Protein AF-A0A973AG32-F1 (afdb_monomer)

Structure (mmCIF, N/CA/C/O backbone):
data_AF-A0A973AG32-F1
#
_entry.id   AF-A0A973AG32-F1
#
loop_
_atom_site.group_PDB
_atom_site.id
_atom_site.type_symbol
_atom_site.label_atom_id
_atom_site.label_alt_id
_atom_site.label_comp_id
_atom_site.label_asym_id
_atom_site.label_entity_id
_atom_site.label_seq_id
_atom_site.pdbx_PDB_ins_code
_atom_site.Cartn_x
_atom_site.Cartn_y
_atom_site.Cartn_z
_atom_site.occupancy
_atom_site.B_iso_or_equiv
_atom_site.auth_seq_id
_atom_site.aut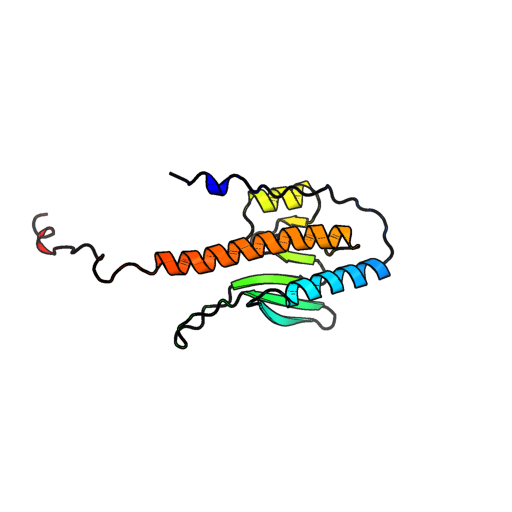h_comp_id
_atom_site.auth_asym_id
_atom_site.auth_atom_id
_atom_site.pdbx_PDB_model_num
ATOM 1 N N . MET A 1 1 ? 7.357 10.921 28.433 1.00 34.78 1 MET A N 1
ATOM 2 C CA . MET A 1 1 ? 8.286 9.787 28.242 1.00 34.78 1 MET A CA 1
ATOM 3 C C . MET A 1 1 ? 7.744 8.940 27.102 1.00 34.78 1 MET A C 1
ATOM 5 O O . MET A 1 1 ? 6.807 8.185 27.317 1.00 34.78 1 MET A O 1
ATOM 9 N N . ALA A 1 2 ? 8.233 9.165 25.881 1.00 35.12 2 ALA A N 1
ATOM 10 C CA . ALA A 1 2 ? 7.871 8.366 24.712 1.00 35.12 2 ALA A CA 1
ATOM 11 C C . ALA A 1 2 ? 8.644 7.041 24.780 1.00 35.12 2 ALA A C 1
ATOM 13 O O . ALA A 1 2 ? 9.860 7.045 24.961 1.00 35.12 2 ALA A O 1
ATOM 14 N N . THR A 1 3 ? 7.942 5.915 24.735 1.00 40.34 3 THR A N 1
ATOM 15 C CA . THR A 1 3 ? 8.535 4.578 24.836 1.00 40.34 3 THR A CA 1
ATOM 16 C C . THR A 1 3 ? 9.432 4.290 23.631 1.00 40.34 3 THR A C 1
ATOM 18 O O . THR A 1 3 ? 8.999 4.414 22.490 1.00 40.34 3 THR A O 1
ATOM 21 N N . ALA A 1 4 ? 10.663 3.843 23.897 1.00 37.91 4 ALA A N 1
ATOM 22 C CA . ALA A 1 4 ? 11.717 3.502 22.933 1.00 37.91 4 ALA A CA 1
ATOM 23 C C . ALA A 1 4 ? 11.345 2.433 21.874 1.00 37.91 4 ALA A C 1
ATOM 25 O O . ALA A 1 4 ? 12.138 2.153 20.981 1.00 37.91 4 ALA A O 1
ATOM 26 N N . ALA A 1 5 ? 10.142 1.856 21.940 1.00 39.19 5 ALA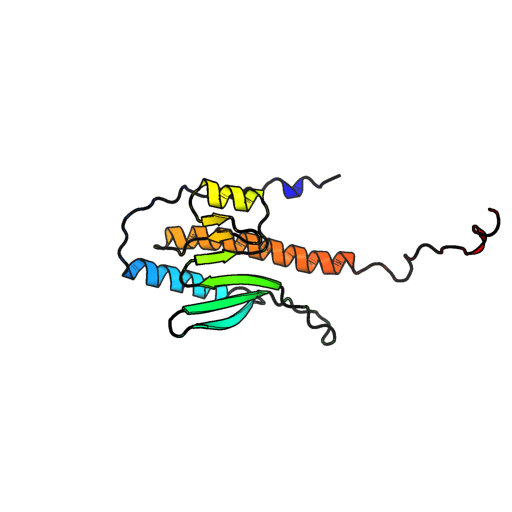 A N 1
ATOM 27 C CA . ALA A 1 5 ? 9.625 0.925 20.940 1.00 39.19 5 ALA A CA 1
ATOM 28 C C . ALA A 1 5 ? 9.197 1.609 19.623 1.00 39.19 5 ALA A C 1
ATOM 30 O O . ALA A 1 5 ? 9.214 0.964 18.581 1.00 39.19 5 ALA A O 1
ATOM 31 N N . ASP A 1 6 ? 8.882 2.911 19.638 1.00 42.41 6 ASP A N 1
ATOM 32 C CA . ASP A 1 6 ? 8.423 3.655 18.445 1.00 42.41 6 ASP A CA 1
ATOM 33 C C . ASP A 1 6 ? 9.575 4.012 17.470 1.00 42.41 6 ASP A C 1
ATOM 35 O O . ASP A 1 6 ? 9.349 4.589 16.411 1.00 42.41 6 ASP A O 1
ATOM 39 N N . GLN A 1 7 ? 10.835 3.697 17.815 1.00 41.88 7 GLN A N 1
ATOM 40 C CA . GLN A 1 7 ? 12.022 4.140 17.063 1.00 41.88 7 GLN A CA 1
ATOM 41 C C . GLN A 1 7 ? 12.662 3.112 16.106 1.00 41.88 7 GLN A C 1
ATOM 43 O O . GLN A 1 7 ? 13.576 3.497 15.377 1.00 41.88 7 GLN A O 1
ATOM 48 N N . VAL A 1 8 ? 12.239 1.839 16.043 1.00 45.97 8 VAL A N 1
ATOM 49 C CA . VAL A 1 8 ? 13.105 0.778 15.449 1.00 45.97 8 VAL A CA 1
ATOM 50 C C . VAL A 1 8 ? 12.532 0.041 14.226 1.00 45.97 8 VAL A C 1
ATOM 52 O O . VAL A 1 8 ? 13.110 -0.936 13.761 1.00 45.97 8 VAL A O 1
ATOM 55 N N . ARG A 1 9 ? 11.462 0.524 13.592 1.00 55.56 9 ARG A N 1
ATOM 56 C CA . ARG A 1 9 ? 11.076 0.030 12.253 1.00 55.56 9 ARG A CA 1
ATOM 57 C C . ARG A 1 9 ? 11.008 1.169 11.251 1.00 55.56 9 ARG A C 1
ATOM 59 O O . ARG A 1 9 ? 9.947 1.488 10.740 1.00 55.56 9 ARG A O 1
ATOM 66 N N . ARG A 1 10 ? 12.154 1.795 10.961 1.00 63.19 10 ARG A N 1
ATOM 67 C CA . ARG A 1 10 ? 12.233 2.674 9.787 1.00 63.19 10 ARG A CA 1
ATOM 68 C C . ARG A 1 10 ? 12.014 1.828 8.542 1.00 63.19 10 ARG A C 1
ATOM 70 O O . ARG A 1 10 ? 12.746 0.863 8.314 1.00 63.19 10 ARG A O 1
ATOM 77 N N . LEU A 1 11 ? 11.029 2.208 7.743 1.00 76.50 11 LEU A N 1
ATOM 78 C CA . LEU A 1 11 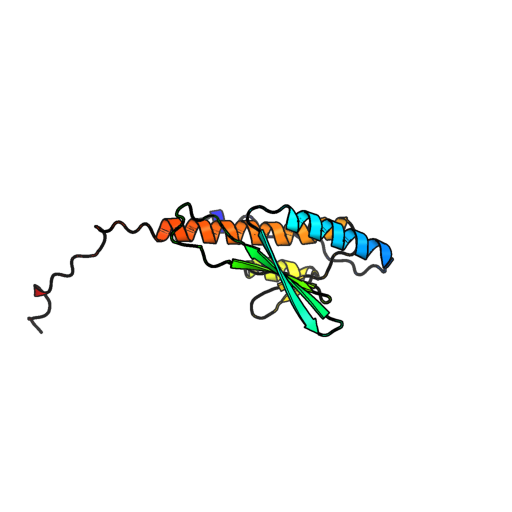? 10.796 1.614 6.441 1.00 76.50 11 LEU A CA 1
ATOM 79 C C . LEU A 1 11 ? 12.017 1.860 5.535 1.00 76.50 11 LEU A C 1
ATOM 81 O O . LEU A 1 11 ? 12.252 2.969 5.062 1.00 76.50 11 LEU A O 1
ATOM 85 N N . MET A 1 12 ? 12.821 0.819 5.325 1.00 82.44 12 MET A N 1
ATOM 86 C CA . MET A 1 12 ? 13.940 0.826 4.382 1.00 82.44 12 MET A CA 1
ATOM 87 C C . MET A 1 12 ? 13.448 0.269 3.049 1.00 82.44 12 MET A C 1
ATOM 89 O O . MET A 1 12 ? 13.139 -0.922 2.952 1.00 82.44 12 MET A O 1
ATOM 93 N N . LEU A 1 13 ? 13.360 1.139 2.045 1.00 86.88 13 LEU A N 1
ATOM 94 C CA . LEU A 1 13 ? 12.958 0.784 0.688 1.00 86.88 13 LEU A CA 1
ATOM 95 C C . LEU A 1 13 ? 14.162 0.861 -0.252 1.00 86.88 13 LEU A C 1
ATOM 97 O O . LEU A 1 13 ? 14.991 1.757 -0.085 1.00 86.88 13 LEU A O 1
ATOM 101 N N . PRO A 1 14 ? 14.261 -0.033 -1.248 1.00 87.81 14 PRO A N 1
ATOM 102 C CA . PRO A 1 14 ? 15.192 0.173 -2.350 1.00 87.81 14 PRO A CA 1
ATOM 103 C C . PRO A 1 14 ? 14.780 1.420 -3.151 1.00 87.81 14 PRO A C 1
ATOM 105 O O . PRO A 1 14 ? 13.602 1.770 -3.144 1.00 87.81 14 PRO A O 1
ATOM 108 N N . PRO A 1 15 ? 15.685 2.096 -3.871 1.00 87.88 15 PRO A N 1
ATOM 109 C CA . PRO A 1 15 ? 15.287 3.153 -4.794 1.00 87.88 15 PRO A CA 1
ATOM 110 C C . PRO A 1 15 ? 14.458 2.563 -5.940 1.00 87.88 15 PRO A C 1
ATOM 112 O O . PRO A 1 15 ? 14.797 1.511 -6.489 1.00 87.88 15 PRO A O 1
ATOM 115 N N . ARG A 1 16 ? 13.379 3.241 -6.335 1.00 86.06 16 ARG A N 1
ATOM 116 C CA . ARG A 1 16 ? 12.557 2.785 -7.456 1.00 86.06 16 ARG A CA 1
ATOM 117 C C . ARG A 1 16 ? 13.202 3.144 -8.795 1.00 86.06 16 ARG A C 1
ATOM 119 O O . ARG A 1 16 ? 13.257 4.311 -9.179 1.00 86.06 16 ARG A O 1
ATOM 126 N N . ILE A 1 17 ? 13.658 2.139 -9.541 1.00 82.50 17 ILE A N 1
ATOM 127 C CA . ILE A 1 17 ? 14.279 2.335 -10.859 1.00 82.50 17 ILE A CA 1
ATOM 128 C C . ILE A 1 17 ? 13.189 2.441 -11.929 1.00 82.50 17 ILE A C 1
ATOM 130 O O . ILE A 1 17 ? 12.411 1.511 -12.128 1.00 82.50 17 ILE A O 1
ATOM 134 N N . GLN A 1 18 ? 13.142 3.538 -12.685 1.00 67.19 18 GLN A N 1
ATOM 135 C CA . GLN A 1 18 ? 12.209 3.700 -13.808 1.00 67.19 18 GLN A CA 1
ATOM 136 C C . GLN A 1 18 ? 12.686 2.947 -15.065 1.00 67.19 18 GLN A C 1
ATOM 138 O O . GLN A 1 18 ? 12.964 3.545 -16.100 1.00 67.19 18 GLN A O 1
ATOM 143 N N . ALA A 1 19 ? 12.799 1.620 -14.986 1.00 63.88 19 ALA A N 1
ATOM 144 C CA . ALA A 1 19 ? 13.024 0.795 -16.169 1.00 63.88 19 ALA A CA 1
ATOM 145 C C . ALA A 1 19 ? 11.732 0.678 -16.999 1.00 63.88 19 ALA A C 1
ATOM 147 O O . ALA A 1 19 ? 10.626 0.633 -16.452 1.00 63.88 19 ALA A O 1
ATOM 148 N N . LYS A 1 20 ? 11.873 0.640 -18.328 1.00 59.44 20 LYS A N 1
ATOM 149 C CA . LYS A 1 20 ? 10.767 0.387 -19.260 1.00 59.44 20 LYS A CA 1
ATOM 150 C C . LYS A 1 20 ? 10.421 -1.107 -19.184 1.00 59.44 20 LYS A C 1
ATOM 152 O O . LYS A 1 20 ? 11.217 -1.927 -19.625 1.00 59.44 20 LYS A O 1
ATOM 157 N N . ILE A 1 21 ? 9.272 -1.441 -18.601 1.00 64.06 21 ILE A N 1
ATOM 158 C CA . ILE A 1 21 ? 8.776 -2.821 -18.437 1.00 64.06 21 ILE A CA 1
ATOM 159 C C . ILE A 1 21 ? 7.565 -3.020 -19.359 1.00 64.06 21 ILE A C 1
ATOM 161 O O . ILE A 1 21 ? 6.876 -2.049 -19.693 1.00 64.06 21 ILE A O 1
ATOM 165 N N . ALA A 1 22 ? 7.325 -4.254 -19.808 1.00 62.78 22 ALA A N 1
ATOM 166 C CA . ALA A 1 22 ? 6.179 -4.579 -20.647 1.00 62.78 22 ALA A CA 1
ATOM 167 C C . ALA A 1 22 ? 4.848 -4.363 -19.888 1.00 62.78 22 ALA A C 1
ATOM 169 O O . ALA A 1 22 ? 4.753 -4.635 -18.691 1.00 62.78 22 ALA A O 1
ATOM 170 N N . PRO A 1 23 ? 3.787 -3.882 -20.561 1.00 61.91 23 PRO A N 1
ATOM 171 C CA . PRO A 1 23 ? 2.507 -3.588 -19.911 1.00 61.91 23 PRO A CA 1
ATOM 172 C C . PRO A 1 23 ? 1.769 -4.832 -19.378 1.00 61.91 23 PRO A C 1
ATOM 174 O O . PRO A 1 23 ? 0.959 -4.694 -18.463 1.00 61.91 23 PRO A O 1
ATOM 177 N N . SER A 1 24 ? 2.047 -6.029 -19.911 1.00 63.00 24 SER A N 1
ATOM 178 C CA . SER A 1 24 ? 1.491 -7.307 -19.431 1.00 63.00 24 SER A CA 1
ATOM 179 C C . SER A 1 24 ? 1.928 -7.637 -18.005 1.00 63.00 24 SER A C 1
ATOM 181 O O . SER A 1 24 ? 1.107 -8.045 -17.184 1.00 63.00 24 SER A O 1
ATOM 183 N N . ASP A 1 25 ? 3.200 -7.395 -17.700 1.00 68.38 25 ASP A N 1
ATOM 184 C CA . ASP A 1 25 ? 3.824 -7.786 -16.434 1.00 68.38 25 ASP A CA 1
ATOM 185 C C . ASP A 1 25 ? 3.272 -6.927 -15.289 1.00 68.38 25 ASP A C 1
ATOM 187 O O . ASP A 1 25 ? 2.971 -7.418 -14.201 1.00 68.38 25 ASP A O 1
ATOM 191 N N . GLY A 1 26 ? 2.973 -5.658 -15.589 1.00 77.94 26 GLY A N 1
ATOM 192 C CA . GLY A 1 26 ? 2.314 -4.756 -14.652 1.00 77.94 26 GLY A CA 1
ATOM 193 C C . GLY A 1 26 ? 0.868 -5.136 -14.332 1.00 77.94 26 GLY A C 1
ATOM 194 O O . GLY A 1 26 ? 0.395 -4.822 -13.244 1.00 77.94 26 GLY A O 1
ATOM 195 N N . CYS A 1 27 ? 0.144 -5.805 -15.235 1.00 82.00 27 CYS A N 1
ATOM 196 C CA . CYS A 1 27 ? -1.219 -6.259 -14.947 1.00 82.00 27 CYS A CA 1
ATOM 197 C C . CYS A 1 27 ? -1.213 -7.413 -13.934 1.00 82.00 27 CYS A C 1
ATOM 199 O O . CYS A 1 27 ? -1.922 -7.342 -12.931 1.00 82.00 27 CYS A O 1
ATOM 201 N N . LEU A 1 28 ? -0.356 -8.418 -14.151 1.00 83.06 28 LEU A N 1
ATOM 202 C CA . LEU A 1 28 ? -0.199 -9.553 -13.237 1.00 83.06 28 LEU A CA 1
ATOM 203 C C . LEU A 1 28 ? 0.289 -9.107 -11.855 1.00 83.06 28 LEU A C 1
ATOM 205 O O . LEU A 1 28 ? -0.295 -9.503 -10.851 1.00 83.06 28 LEU A O 1
ATOM 209 N N . ALA A 1 29 ? 1.274 -8.206 -11.804 1.00 85.44 29 ALA A N 1
ATOM 210 C CA . ALA A 1 29 ? 1.770 -7.637 -10.553 1.00 85.44 29 ALA A CA 1
ATOM 211 C C . ALA A 1 29 ? 0.656 -6.945 -9.740 1.00 85.44 29 ALA A C 1
ATOM 213 O O . ALA A 1 29 ? 0.550 -7.108 -8.524 1.00 85.44 29 ALA A O 1
ATOM 214 N N . ARG A 1 30 ? -0.223 -6.183 -10.403 1.00 87.38 30 ARG A N 1
ATOM 215 C CA . ARG A 1 30 ? -1.345 -5.501 -9.735 1.00 87.38 30 ARG A CA 1
ATOM 216 C C . ARG A 1 30 ? -2.397 -6.476 -9.217 1.00 87.38 30 ARG A C 1
ATOM 218 O O . ARG A 1 30 ? -2.910 -6.249 -8.126 1.00 87.38 30 ARG A O 1
ATOM 225 N N . LEU A 1 31 ? -2.701 -7.534 -9.972 1.00 86.69 31 LEU A N 1
ATOM 226 C CA . LEU A 1 31 ? -3.617 -8.589 -9.527 1.00 86.69 31 LEU A CA 1
ATOM 227 C C . LEU A 1 31 ? -3.050 -9.329 -8.314 1.00 86.69 31 LEU A C 1
ATOM 229 O O . LEU A 1 31 ? -3.732 -9.427 -7.302 1.00 86.69 31 LEU A O 1
ATOM 233 N N . ALA A 1 32 ? -1.774 -9.718 -8.359 1.00 87.56 32 ALA A N 1
ATOM 234 C CA . ALA A 1 32 ? -1.104 -10.367 -7.235 1.00 87.56 32 ALA A CA 1
ATOM 235 C C . ALA A 1 32 ? -1.119 -9.499 -5.964 1.00 87.56 32 ALA A C 1
ATOM 237 O O . ALA A 1 32 ? -1.295 -10.006 -4.857 1.00 87.56 32 ALA A O 1
ATOM 238 N N . LEU A 1 33 ? -0.960 -8.178 -6.105 1.00 89.06 33 LEU A N 1
ATOM 239 C CA . LEU A 1 33 ? -1.093 -7.262 -4.975 1.00 89.06 33 LEU A CA 1
ATOM 240 C C . LEU A 1 33 ? -2.539 -7.189 -4.458 1.00 89.06 33 LEU A C 1
ATOM 242 O O . LEU A 1 33 ? -2.744 -7.163 -3.246 1.00 89.06 33 LEU A O 1
ATOM 246 N N . ALA A 1 34 ? -3.528 -7.141 -5.354 1.00 88.31 34 ALA A N 1
ATOM 247 C CA . ALA A 1 34 ? -4.941 -7.092 -4.988 1.00 88.31 34 ALA A CA 1
ATOM 248 C C . ALA A 1 34 ? -5.386 -8.357 -4.240 1.00 88.31 34 ALA A C 1
ATOM 250 O O . ALA A 1 34 ? -6.064 -8.233 -3.222 1.00 88.31 34 ALA A O 1
ATOM 251 N N . ASP A 1 35 ? -4.940 -9.538 -4.677 1.00 88.81 35 ASP A N 1
ATOM 252 C CA . ASP A 1 35 ? -5.222 -10.813 -4.006 1.00 88.81 35 ASP A CA 1
ATOM 253 C C . ASP A 1 35 ? -4.693 -10.801 -2.564 1.00 88.81 35 ASP A C 1
ATOM 255 O O . ASP A 1 35 ? -5.428 -11.088 -1.622 1.00 88.81 35 ASP A O 1
ATOM 259 N N . ARG A 1 36 ? -3.456 -10.327 -2.354 1.00 90.00 36 ARG A N 1
ATOM 260 C CA . ARG A 1 36 ? -2.898 -10.183 -0.998 1.00 90.00 36 ARG A CA 1
ATOM 261 C C . ARG A 1 36 ? -3.693 -9.214 -0.126 1.00 90.00 36 ARG A C 1
ATOM 263 O O . ARG A 1 36 ? -3.813 -9.437 1.075 1.00 90.00 36 ARG A O 1
ATOM 270 N N . ILE A 1 37 ? -4.215 -8.128 -0.700 1.00 88.25 37 ILE A N 1
ATOM 271 C CA . ILE A 1 37 ? -5.070 -7.184 0.033 1.00 88.25 37 ILE A CA 1
ATOM 272 C C . ILE A 1 37 ? -6.406 -7.845 0.391 1.00 88.25 37 ILE A C 1
ATOM 274 O O . ILE A 1 37 ? -6.895 -7.638 1.498 1.00 88.25 37 ILE A O 1
ATOM 278 N N . ALA A 1 38 ? -6.986 -8.638 -0.511 1.00 86.12 38 ALA A N 1
ATOM 279 C CA . ALA A 1 38 ? -8.231 -9.359 -0.261 1.00 86.12 38 ALA A CA 1
ATOM 280 C C . ALA A 1 38 ? -8.084 -10.422 0.843 1.00 86.12 38 ALA A C 1
ATOM 282 O O . ALA A 1 38 ? -9.024 -10.638 1.606 1.00 86.12 38 ALA A O 1
ATOM 283 N N . ASP A 1 39 ? -6.896 -11.017 0.975 1.00 88.12 39 ASP A N 1
ATOM 284 C CA . ASP A 1 39 ? -6.575 -12.003 2.013 1.00 88.12 39 ASP A CA 1
ATOM 285 C C . ASP A 1 39 ? -6.328 -11.390 3.407 1.00 88.12 39 ASP A C 1
ATOM 287 O O . ASP A 1 39 ? -6.182 -12.117 4.397 1.00 88.12 39 ASP A O 1
ATOM 291 N N . LEU A 1 40 ? -6.273 -10.057 3.532 1.00 86.31 40 LEU A N 1
ATOM 292 C CA . LEU A 1 40 ? -6.087 -9.412 4.832 1.00 86.31 40 LEU A CA 1
ATOM 293 C C . LEU A 1 40 ? -7.341 -9.564 5.714 1.00 86.31 40 LEU A C 1
ATOM 295 O O . LEU A 1 40 ? -8.467 -9.315 5.273 1.00 86.31 40 LEU A O 1
ATOM 299 N N . PRO A 1 41 ? -7.173 -9.905 7.004 1.00 85.50 41 PRO A N 1
ATOM 300 C CA . PRO A 1 41 ? -8.307 -10.135 7.882 1.00 85.50 41 PRO A CA 1
ATOM 301 C C . PRO A 1 41 ? -9.040 -8.831 8.218 1.00 85.50 41 PRO A C 1
ATOM 303 O O . PRO A 1 41 ? -8.435 -7.797 8.485 1.00 85.50 41 PRO A O 1
ATOM 306 N N . GLY A 1 42 ? -10.373 -8.892 8.256 1.00 83.75 42 GLY A N 1
ATOM 307 C CA . GLY A 1 42 ? -11.204 -7.738 8.612 1.00 83.75 42 GLY A CA 1
ATOM 308 C C . GLY A 1 42 ? -11.197 -6.624 7.565 1.00 83.75 42 GLY A C 1
ATOM 309 O O . GLY A 1 42 ? -11.462 -5.474 7.909 1.00 83.75 42 GLY A O 1
ATOM 310 N N . ILE A 1 43 ? -10.883 -6.933 6.305 1.00 85.75 43 ILE A N 1
ATOM 311 C CA . ILE A 1 43 ? -10.981 -5.976 5.205 1.00 85.75 43 ILE A CA 1
ATOM 312 C C . ILE A 1 43 ? -12.371 -6.002 4.568 1.00 85.75 43 ILE A C 1
ATOM 314 O O . ILE A 1 43 ? -12.973 -7.051 4.360 1.00 85.75 43 ILE A O 1
ATOM 318 N N . VAL A 1 44 ? -12.865 -4.810 4.239 1.00 85.81 44 VAL A N 1
ATOM 319 C CA . VAL A 1 44 ? -14.076 -4.583 3.453 1.00 85.81 44 VAL A CA 1
ATOM 320 C C . VAL A 1 44 ? -13.724 -3.697 2.273 1.00 85.81 44 VAL A C 1
ATOM 322 O O . VAL A 1 44 ? -13.206 -2.594 2.450 1.00 85.81 44 VAL A O 1
ATOM 325 N N . THR A 1 45 ? -14.028 -4.160 1.069 1.00 86.19 45 THR A N 1
ATOM 326 C CA . THR A 1 45 ? -13.855 -3.388 -0.159 1.00 86.19 45 THR A CA 1
ATOM 327 C C . THR A 1 45 ? -15.167 -2.720 -0.558 1.00 86.19 45 THR A C 1
ATOM 329 O O . THR A 1 45 ? -16.254 -3.273 -0.392 1.00 86.19 45 THR A O 1
ATOM 332 N N . VAL A 1 46 ? -15.073 -1.489 -1.053 1.00 85.44 46 VAL A N 1
ATOM 333 C CA . VAL A 1 46 ? -16.201 -0.721 -1.578 1.00 85.44 46 VAL A CA 1
ATOM 334 C C . VAL A 1 46 ? -15.793 -0.122 -2.910 1.00 85.44 46 VAL A C 1
ATOM 336 O O . VAL A 1 46 ? -14.930 0.762 -2.969 1.00 85.44 46 VAL A O 1
ATOM 339 N N . ASP A 1 47 ? -16.461 -0.569 -3.965 1.00 83.81 47 ASP A N 1
ATOM 340 C CA . ASP A 1 47 ? -16.273 -0.024 -5.300 1.00 83.81 47 ASP A CA 1
ATOM 341 C C . ASP A 1 47 ? -16.873 1.378 -5.383 1.00 83.81 47 ASP A C 1
ATOM 343 O O . ASP A 1 47 ? -18.039 1.625 -5.064 1.00 83.81 47 ASP A O 1
ATOM 347 N N . LYS A 1 48 ? -16.053 2.318 -5.833 1.00 78.62 48 LYS A N 1
ATOM 348 C CA . LYS A 1 48 ? -16.426 3.696 -6.101 1.00 78.62 48 LYS A CA 1
ATOM 349 C C . LYS A 1 48 ? -16.253 3.954 -7.589 1.00 78.62 48 LYS A C 1
ATOM 351 O O . LYS A 1 48 ? -15.142 4.089 -8.102 1.00 78.62 48 LYS A O 1
ATOM 356 N N . VAL A 1 49 ? -17.381 4.061 -8.277 1.00 73.94 49 VAL A N 1
ATOM 357 C CA . VAL A 1 49 ? -17.414 4.543 -9.657 1.00 73.94 49 VAL A CA 1
ATOM 358 C C . VAL A 1 49 ? -17.303 6.062 -9.606 1.00 73.94 49 VAL A C 1
ATOM 360 O O . VAL A 1 49 ? -18.190 6.728 -9.074 1.00 73.94 49 VAL A O 1
ATOM 363 N N . ILE A 1 50 ? -16.183 6.598 -10.092 1.00 68.25 50 ILE A N 1
ATOM 364 C CA . ILE A 1 50 ? -15.972 8.047 -10.179 1.00 68.25 50 ILE A CA 1
ATOM 365 C C . ILE A 1 50 ? -16.579 8.546 -11.492 1.00 68.25 50 ILE A C 1
ATOM 367 O O . ILE A 1 50 ? -17.392 9.459 -11.467 1.00 68.25 50 ILE A O 1
ATOM 371 N N . ASP A 1 51 ? -16.257 7.875 -12.604 1.00 72.06 51 ASP A N 1
ATOM 372 C CA . ASP A 1 51 ? -16.767 8.151 -13.952 1.00 72.06 51 ASP A CA 1
ATOM 373 C C . ASP A 1 51 ? -16.755 6.874 -14.813 1.00 72.06 51 ASP A C 1
ATOM 375 O O . ASP A 1 51 ? -16.220 5.844 -14.402 1.00 72.06 51 ASP A O 1
ATOM 379 N N . LYS A 1 52 ? -17.270 6.944 -16.053 1.00 65.81 52 LYS A N 1
ATOM 380 C CA . LYS A 1 52 ? -17.327 5.810 -17.007 1.00 65.81 52 LYS A CA 1
ATOM 381 C C . LYS A 1 52 ? -15.982 5.099 -17.250 1.00 65.81 52 LYS A C 1
ATOM 383 O O . LYS A 1 52 ? -15.998 3.927 -17.603 1.00 65.81 52 LYS A O 1
ATOM 388 N N . ASN A 1 53 ? -14.854 5.787 -17.044 1.00 63.84 53 ASN A N 1
ATOM 389 C CA . ASN A 1 53 ? -13.503 5.255 -17.264 1.00 63.84 53 ASN A CA 1
ATOM 390 C C . ASN A 1 53 ? -12.636 5.187 -15.990 1.00 63.84 53 ASN A C 1
ATOM 392 O O . ASN A 1 53 ? -11.493 4.745 -16.073 1.00 63.84 53 ASN A O 1
ATOM 396 N N . HIS A 1 54 ? -13.145 5.614 -14.829 1.00 67.88 54 HIS A N 1
ATOM 397 C CA . HIS A 1 54 ? -12.371 5.657 -13.585 1.00 67.88 54 HIS A CA 1
ATOM 398 C C . HIS A 1 54 ? -13.096 4.879 -12.488 1.00 67.88 54 HIS A C 1
ATOM 400 O O . HIS A 1 54 ? -14.103 5.335 -11.937 1.00 67.88 54 HIS A O 1
ATOM 406 N N . PHE A 1 55 ? -12.556 3.704 -12.172 1.00 70.50 55 PHE A N 1
ATOM 407 C CA . PHE A 1 55 ? -12.941 2.924 -11.005 1.00 70.50 55 PHE A CA 1
ATOM 408 C C . PHE A 1 55 ? -11.910 3.129 -9.893 1.00 70.50 55 PHE A C 1
ATOM 410 O O . PHE A 1 55 ? -10.709 3.249 -10.138 1.00 70.50 55 PHE A O 1
ATOM 417 N N . SER A 1 56 ? -12.411 3.202 -8.669 1.00 81.31 56 SER A N 1
ATOM 418 C CA . SER A 1 56 ? -11.634 3.319 -7.446 1.00 81.31 56 SER A CA 1
ATOM 419 C C . SER A 1 56 ? -12.150 2.269 -6.480 1.00 81.31 56 SER A C 1
ATOM 421 O O . SER A 1 56 ? -13.353 2.203 -6.242 1.00 81.31 56 SER A O 1
ATOM 423 N N . VAL A 1 57 ? -11.273 1.437 -5.931 1.00 84.88 57 VAL A N 1
ATOM 424 C CA . VAL A 1 57 ? -11.657 0.463 -4.904 1.00 84.88 57 VAL A CA 1
ATOM 425 C C . VAL A 1 57 ? -11.175 0.994 -3.570 1.00 84.88 57 VAL A C 1
ATOM 427 O O . VAL A 1 57 ? -9.972 1.061 -3.324 1.00 84.88 57 VAL A O 1
ATOM 430 N N . ASN A 1 58 ? -12.104 1.391 -2.705 1.00 87.75 58 ASN A N 1
ATOM 431 C CA . ASN A 1 58 ? -11.768 1.796 -1.347 1.00 87.75 58 ASN A CA 1
ATOM 432 C C . ASN A 1 58 ? -11.720 0.565 -0.453 1.00 87.75 58 ASN A C 1
ATOM 434 O O . ASN A 1 58 ? -12.647 -0.240 -0.434 1.00 87.75 58 ASN A O 1
ATOM 438 N N . VAL A 1 59 ? -10.655 0.454 0.321 1.00 87.75 59 VAL A N 1
ATOM 439 C CA . VAL A 1 59 ? -10.394 -0.657 1.221 1.00 87.75 59 VAL A CA 1
ATOM 440 C C . VAL A 1 59 ? -10.469 -0.132 2.647 1.00 87.75 59 VAL A C 1
ATOM 442 O O . VAL A 1 59 ? -9.730 0.772 3.049 1.00 87.75 59 VAL A O 1
ATOM 445 N N . PHE A 1 60 ? -11.392 -0.688 3.419 1.00 88.19 60 PHE A N 1
ATOM 446 C CA . PHE A 1 60 ? -11.638 -0.323 4.804 1.00 88.19 60 PHE A CA 1
ATOM 447 C C . PHE A 1 60 ? -11.273 -1.474 5.731 1.00 88.19 60 PHE A C 1
ATOM 449 O O . PHE A 1 60 ? -11.508 -2.638 5.430 1.00 88.19 60 PHE A O 1
ATOM 456 N N . LEU A 1 61 ? -10.745 -1.123 6.894 1.00 87.12 61 LEU A N 1
ATOM 457 C CA . LEU A 1 61 ? -10.496 -2.028 7.999 1.00 87.12 61 LEU A CA 1
ATOM 458 C C . LEU A 1 61 ? -11.715 -2.019 8.932 1.00 87.12 61 LEU A C 1
ATOM 460 O O . LEU A 1 61 ? -12.016 -1.010 9.581 1.00 87.12 61 LEU A O 1
ATOM 464 N N . GLN A 1 62 ? -12.404 -3.149 9.021 1.00 83.19 62 GLN A N 1
ATOM 465 C CA . GLN A 1 62 ? -13.494 -3.406 9.949 1.00 83.19 62 GLN A CA 1
ATOM 466 C C . GLN A 1 62 ? -13.023 -4.400 11.016 1.00 83.19 62 GLN A C 1
ATOM 468 O O . GLN A 1 62 ? -13.025 -5.609 10.814 1.00 83.19 62 GLN A O 1
ATOM 473 N N . LEU A 1 63 ? -12.628 -3.896 12.190 1.00 71.69 63 LEU A N 1
ATOM 474 C CA . LEU A 1 63 ? -12.304 -4.78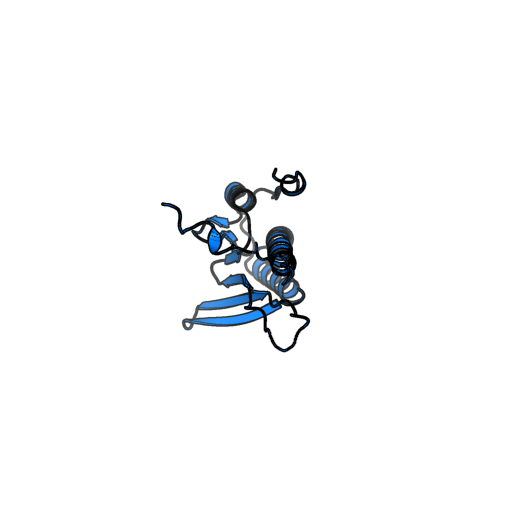1 13.309 1.00 71.69 63 LEU A CA 1
ATOM 475 C C . LEU A 1 63 ? -13.574 -5.236 14.017 1.00 71.69 63 LEU A C 1
ATOM 477 O O . LEU A 1 63 ? -14.338 -4.399 14.512 1.00 71.69 63 LEU A O 1
ATOM 481 N N . ASP A 1 64 ? -13.703 -6.546 14.214 1.00 64.25 64 ASP A N 1
ATOM 482 C CA . ASP A 1 64 ? -14.772 -7.135 15.011 1.00 64.25 64 ASP A CA 1
ATOM 483 C C . ASP A 1 64 ? -14.818 -6.509 16.401 1.00 64.25 64 ASP A C 1
ATOM 485 O O . ASP A 1 64 ? -13.911 -6.618 17.237 1.00 64.25 64 ASP A O 1
ATOM 489 N N . SER A 1 65 ? -15.883 -5.762 16.657 1.00 54.19 65 SER A N 1
ATOM 490 C CA . SER A 1 65 ? -16.281 -5.416 18.006 1.00 54.19 65 SER A CA 1
ATOM 491 C C . SER A 1 65 ? -16.884 -6.681 18.601 1.00 54.19 65 SER A C 1
ATOM 493 O O . SER A 1 65 ? -17.963 -7.083 18.179 1.00 54.19 65 SER A O 1
ATOM 495 N N . GLY A 1 66 ? -16.260 -7.281 19.615 1.00 53.66 66 GLY A N 1
ATOM 496 C CA . GLY A 1 66 ? -16.831 -8.419 20.359 1.00 53.66 66 GLY A CA 1
ATOM 497 C C . GLY A 1 66 ? -18.185 -8.136 21.043 1.00 53.66 66 GLY A C 1
ATOM 498 O O . GLY A 1 66 ? -18.642 -8.919 21.864 1.00 53.66 66 GLY A O 1
ATOM 499 N N . SER A 1 67 ? -18.831 -7.008 20.734 1.00 48.97 67 SER A N 1
ATOM 500 C CA . SER A 1 67 ? -20.184 -6.655 21.128 1.00 48.97 67 SER A CA 1
ATOM 501 C C . SER A 1 67 ? -21.033 -6.359 19.878 1.00 48.97 67 SER A C 1
ATOM 503 O O . SER A 1 67 ? -20.718 -5.401 19.166 1.00 48.97 67 SER A O 1
ATOM 505 N N . PRO A 1 68 ? -22.160 -7.055 19.650 1.00 52.66 68 PRO A N 1
ATOM 506 C CA . PRO A 1 68 ? -23.042 -6.824 18.496 1.00 52.66 68 PRO A CA 1
ATOM 507 C C . PRO A 1 68 ? -23.734 -5.445 18.498 1.00 52.66 68 PRO A C 1
ATOM 509 O O . PRO A 1 68 ? -24.387 -5.073 17.531 1.00 52.66 68 PRO A O 1
ATOM 512 N N . LYS A 1 69 ? -23.601 -4.662 19.581 1.00 50.56 69 LYS A N 1
ATOM 513 C CA . LYS A 1 69 ? -24.246 -3.347 19.762 1.00 50.56 69 LYS A CA 1
ATOM 514 C C . LYS A 1 69 ? -23.390 -2.139 19.360 1.00 50.56 69 LYS A C 1
ATOM 516 O O . LYS A 1 69 ? -23.870 -1.012 19.446 1.00 50.56 69 LYS A O 1
ATOM 521 N N . ARG A 1 70 ? -22.129 -2.328 18.962 1.00 49.62 70 ARG A N 1
ATOM 522 C CA . ARG A 1 70 ? -21.240 -1.231 18.541 1.00 49.62 70 ARG A CA 1
ATOM 523 C C . ARG A 1 70 ? -20.438 -1.652 17.321 1.00 49.62 70 ARG A C 1
ATOM 525 O O . ARG A 1 70 ? -19.259 -1.943 17.462 1.00 49.62 70 ARG A O 1
ATOM 532 N N . GLN A 1 71 ? -21.069 -1.650 16.147 1.00 53.38 71 GLN A N 1
ATOM 533 C CA . GLN A 1 71 ? -20.324 -1.688 14.889 1.00 53.38 71 GLN A CA 1
ATOM 534 C C . GLN A 1 71 ? -19.249 -0.592 14.943 1.00 53.38 71 GLN A C 1
ATOM 536 O O . GLN A 1 71 ? -19.560 0.590 15.105 1.00 53.38 71 GLN A O 1
ATOM 541 N N . ALA A 1 72 ? -17.980 -0.997 14.938 1.00 60.44 72 ALA A N 1
ATOM 542 C CA . ALA A 1 72 ? -16.872 -0.060 14.898 1.00 60.44 72 ALA A CA 1
ATOM 543 C C . ALA A 1 72 ? -16.913 0.668 13.550 1.00 60.44 72 ALA A C 1
ATOM 545 O O . ALA A 1 72 ? -17.103 0.029 12.517 1.00 60.44 72 ALA A O 1
ATOM 546 N N . THR A 1 73 ? -16.765 1.996 13.560 1.00 68.56 73 THR A N 1
ATOM 547 C CA . THR A 1 73 ? -16.674 2.785 12.327 1.00 68.56 73 THR A CA 1
ATOM 548 C C . THR A 1 73 ? -15.522 2.232 11.478 1.00 68.56 73 THR A C 1
ATOM 550 O O . THR A 1 73 ? -14.408 2.156 12.007 1.00 68.56 73 THR A O 1
ATOM 553 N N . PRO A 1 74 ? -15.760 1.833 10.215 1.00 76.69 74 PRO A N 1
ATOM 554 C CA . PRO A 1 74 ? -14.709 1.308 9.353 1.00 76.69 74 PRO A CA 1
ATOM 555 C C . PRO A 1 74 ? -13.594 2.342 9.193 1.00 76.69 74 PRO A C 1
ATOM 557 O O . PRO A 1 74 ? -13.861 3.525 8.972 1.00 76.69 74 PRO A O 1
ATOM 560 N N . ILE A 1 75 ? -12.346 1.906 9.334 1.00 84.38 75 ILE A N 1
ATOM 561 C CA . ILE A 1 75 ? -11.177 2.780 9.215 1.00 84.38 75 ILE A CA 1
ATOM 562 C C . ILE A 1 75 ? -10.688 2.700 7.775 1.00 84.38 75 ILE A C 1
ATOM 564 O O . ILE A 1 75 ? -10.428 1.612 7.273 1.00 84.38 75 ILE A O 1
ATOM 568 N N . HIS A 1 76 ? -10.565 3.836 7.093 1.00 86.94 76 HIS A N 1
ATOM 569 C CA . HIS A 1 76 ? -10.051 3.857 5.723 1.00 86.94 76 HIS A CA 1
ATOM 570 C C . HIS A 1 76 ? -8.572 3.451 5.716 1.00 86.94 76 HIS A C 1
ATOM 572 O O . HIS A 1 76 ? -7.754 4.097 6.373 1.00 86.94 76 HIS A O 1
ATOM 578 N N . PHE A 1 77 ? -8.258 2.354 5.026 1.00 88.81 77 PHE A N 1
ATOM 579 C CA . PHE A 1 77 ? -6.926 1.755 4.982 1.00 88.81 77 PHE A CA 1
ATOM 580 C C . PHE A 1 77 ? -6.176 2.157 3.713 1.00 88.81 77 PHE A C 1
ATOM 582 O O . PHE A 1 77 ? -5.114 2.780 3.794 1.00 88.81 77 PHE A O 1
ATOM 589 N N . CYS A 1 78 ? -6.734 1.841 2.546 1.00 91.88 78 CYS A N 1
ATOM 590 C CA . CYS A 1 78 ? -6.167 2.259 1.273 1.00 91.88 78 CYS A CA 1
ATOM 591 C C . CYS A 1 78 ? -7.237 2.433 0.192 1.00 91.88 78 CYS A C 1
ATOM 593 O O . CYS A 1 78 ? -8.378 2.009 0.364 1.00 91.88 78 CYS A O 1
ATOM 595 N N . SER A 1 79 ? -6.874 3.073 -0.915 1.00 89.62 79 SER A N 1
ATOM 596 C CA . SER A 1 79 ? -7.688 3.115 -2.131 1.00 89.62 79 SER A CA 1
ATOM 597 C C . SER A 1 79 ? -6.846 2.733 -3.338 1.00 89.62 79 SER A C 1
ATOM 599 O O . SER A 1 79 ? -5.719 3.202 -3.481 1.00 89.62 79 SER A O 1
ATOM 601 N N . ILE A 1 80 ? -7.389 1.876 -4.199 1.00 89.12 80 ILE A N 1
ATOM 602 C CA . ILE A 1 80 ? -6.735 1.408 -5.422 1.00 89.12 80 ILE A CA 1
ATOM 603 C C . ILE A 1 80 ? -7.396 2.099 -6.610 1.00 89.12 80 ILE A C 1
ATOM 605 O O . ILE A 1 80 ? -8.562 1.837 -6.912 1.00 89.12 80 ILE A O 1
ATOM 609 N N . ASN A 1 81 ? -6.642 2.972 -7.276 1.00 85.44 81 ASN A N 1
ATOM 610 C CA . ASN A 1 81 ? -7.099 3.787 -8.399 1.00 85.44 81 ASN A CA 1
ATOM 611 C C . ASN A 1 81 ? -6.180 3.583 -9.611 1.00 85.44 81 ASN A C 1
ATOM 613 O O . ASN A 1 81 ? -5.102 2.995 -9.507 1.00 85.44 81 ASN A O 1
ATOM 617 N N . HIS A 1 82 ? -6.570 4.133 -10.764 1.00 79.62 82 HIS A N 1
ATOM 618 C CA . HIS A 1 82 ? -5.716 4.155 -11.957 1.00 79.62 82 HIS A CA 1
ATOM 619 C C . HIS A 1 82 ? -4.356 4.836 -11.698 1.00 79.62 82 HIS A C 1
ATOM 621 O O . HIS A 1 82 ? -3.329 4.398 -12.218 1.00 79.62 82 HIS A O 1
ATOM 627 N N . ASP A 1 83 ? -4.341 5.883 -10.871 1.00 81.81 83 ASP A N 1
ATOM 628 C CA . ASP A 1 83 ? -3.142 6.686 -10.611 1.00 81.81 83 ASP A CA 1
ATOM 629 C C . ASP A 1 83 ? -2.179 6.043 -9.604 1.00 81.81 83 ASP A C 1
ATOM 631 O O . ASP A 1 83 ? -0.996 6.394 -9.561 1.00 81.81 83 ASP A O 1
ATOM 635 N N . GLY A 1 84 ? -2.655 5.101 -8.787 1.00 88.69 84 GLY A N 1
ATOM 636 C CA . GLY A 1 84 ? -1.870 4.566 -7.684 1.00 88.69 84 GLY A CA 1
ATOM 637 C C . GLY A 1 84 ? -2.687 3.947 -6.557 1.00 88.69 84 GLY A C 1
ATOM 638 O O . GLY A 1 84 ? -3.900 3.758 -6.636 1.00 88.69 84 GLY A O 1
ATOM 639 N N . LEU A 1 85 ? -1.959 3.654 -5.488 1.00 91.81 85 LEU A N 1
ATOM 640 C CA . LEU A 1 85 ? -2.432 3.197 -4.195 1.00 91.81 85 LEU A CA 1
ATOM 641 C C . LEU A 1 85 ? -2.378 4.378 -3.230 1.00 91.81 85 LEU A C 1
ATOM 643 O 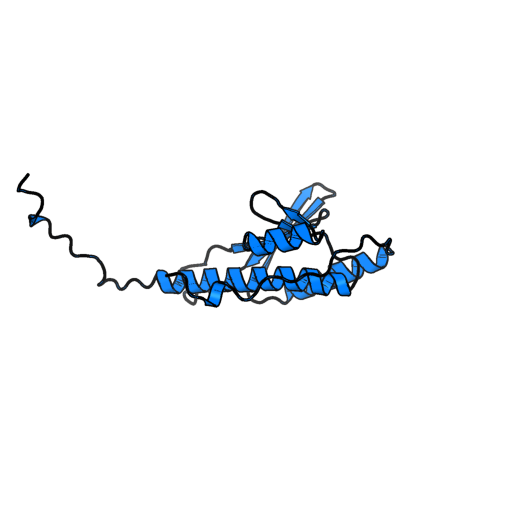O . LEU A 1 85 ? -1.298 4.824 -2.843 1.00 91.81 85 LEU A O 1
ATOM 647 N N . GLU A 1 86 ? -3.528 4.885 -2.820 1.00 93.44 86 GLU A N 1
ATOM 648 C CA . GLU A 1 86 ? -3.607 5.872 -1.747 1.00 93.44 86 GLU A CA 1
ATOM 649 C C . GLU A 1 86 ? -3.544 5.129 -0.414 1.00 93.44 86 GLU A C 1
ATOM 651 O O . GLU A 1 86 ? -4.443 4.353 -0.103 1.00 93.44 86 GLU A O 1
ATOM 656 N N . ILE A 1 87 ? -2.484 5.325 0.371 1.00 92.62 87 ILE A N 1
ATOM 657 C CA . ILE A 1 87 ? -2.277 4.599 1.634 1.00 92.62 87 ILE A CA 1
ATOM 658 C C . ILE A 1 87 ? -2.417 5.550 2.822 1.00 92.62 87 ILE A C 1
ATOM 660 O O . ILE A 1 87 ? -1.742 6.585 2.900 1.00 92.62 87 ILE A O 1
ATOM 664 N N . PHE A 1 88 ? -3.268 5.166 3.774 1.00 89.69 88 PHE A N 1
ATOM 665 C CA . PHE A 1 88 ? -3.542 5.903 5.006 1.00 89.69 88 PHE A CA 1
ATOM 666 C C . PHE A 1 88 ? -2.864 5.234 6.212 1.00 89.69 88 PHE A C 1
ATOM 668 O O . PHE A 1 88 ? -2.489 4.068 6.173 1.00 89.69 88 PHE A O 1
ATOM 675 N N . GLY A 1 89 ? -2.685 5.977 7.310 1.00 84.69 89 GLY A N 1
ATOM 676 C CA . GLY A 1 89 ? -2.171 5.417 8.571 1.00 84.69 89 GLY A CA 1
ATOM 677 C C . GLY A 1 89 ? -0.647 5.318 8.704 1.00 84.69 89 GLY A C 1
ATOM 678 O O . GLY A 1 89 ? -0.161 4.878 9.743 1.00 84.69 89 GLY A O 1
ATOM 679 N N . LEU A 1 90 ? 0.114 5.767 7.704 1.00 88.69 90 LEU A N 1
ATOM 680 C CA . LEU A 1 90 ? 1.575 5.885 7.782 1.00 88.69 90 LEU A CA 1
ATOM 681 C C . LEU A 1 90 ? 2.000 7.107 8.614 1.00 88.69 90 LEU A C 1
ATOM 683 O O . LEU A 1 90 ? 1.335 8.147 8.586 1.00 88.69 90 LEU A O 1
ATOM 687 N N . VAL A 1 91 ? 3.138 7.014 9.308 1.00 88.81 91 VAL A N 1
ATOM 688 C CA . VAL A 1 91 ? 3.766 8.175 9.968 1.00 88.81 91 VAL A CA 1
ATOM 689 C C . VAL A 1 91 ? 4.645 8.957 9.017 1.00 88.81 91 VAL A C 1
ATOM 691 O O . VAL A 1 91 ? 5.141 8.423 8.030 1.00 88.81 91 VAL A O 1
ATOM 694 N N . ASP A 1 92 ? 4.899 10.217 9.352 1.00 88.69 92 ASP A N 1
ATOM 695 C CA . ASP A 1 92 ? 5.640 11.133 8.486 1.00 88.69 92 ASP A CA 1
ATOM 696 C C . ASP A 1 92 ? 7.051 10.633 8.141 1.00 88.69 92 ASP A C 1
ATOM 698 O O . ASP A 1 92 ? 7.518 10.870 7.031 1.00 88.69 92 ASP A O 1
ATOM 702 N N . ALA A 1 93 ? 7.692 9.860 9.027 1.00 88.38 93 ALA A N 1
ATOM 703 C CA . ALA A 1 93 ? 8.970 9.208 8.736 1.00 88.38 93 ALA A CA 1
ATOM 704 C C . ALA A 1 93 ? 8.866 8.165 7.604 1.00 88.38 93 ALA A C 1
ATOM 706 O O . ALA A 1 93 ? 9.708 8.151 6.705 1.00 88.38 93 ALA A O 1
ATOM 707 N N . ASP A 1 94 ? 7.824 7.329 7.607 1.00 89.88 94 ASP A N 1
ATOM 708 C CA . ASP A 1 94 ? 7.603 6.318 6.565 1.00 89.88 94 ASP A CA 1
ATOM 709 C C . ASP A 1 94 ? 7.169 6.976 5.256 1.00 89.88 94 ASP A C 1
ATOM 711 O O . ASP A 1 94 ? 7.662 6.624 4.184 1.00 89.88 94 ASP A O 1
ATOM 715 N N . LYS A 1 95 ? 6.311 8.002 5.337 1.00 91.00 95 LYS A N 1
ATOM 716 C CA . LYS A 1 95 ? 5.935 8.812 4.172 1.00 91.00 95 LYS A CA 1
ATOM 717 C C . LYS A 1 95 ? 7.166 9.443 3.519 1.00 91.00 95 LYS A C 1
ATOM 719 O O . LYS A 1 95 ? 7.326 9.369 2.302 1.00 91.00 95 LYS A O 1
ATOM 724 N N . ALA A 1 96 ? 8.059 10.018 4.326 1.00 89.56 96 ALA A N 1
ATOM 725 C CA . ALA A 1 96 ? 9.305 10.602 3.846 1.00 89.56 96 ALA A CA 1
ATOM 726 C C . ALA A 1 96 ? 10.215 9.550 3.198 1.00 89.56 96 ALA A C 1
ATOM 728 O O . ALA A 1 96 ? 10.816 9.839 2.164 1.00 89.56 96 ALA A O 1
ATOM 729 N N . ALA A 1 97 ? 10.280 8.327 3.738 1.00 89.94 97 ALA A N 1
ATOM 730 C CA . ALA A 1 97 ? 11.047 7.232 3.146 1.00 89.94 97 ALA A CA 1
ATOM 731 C C . ALA A 1 97 ? 10.489 6.803 1.777 1.00 89.94 97 ALA A C 1
ATOM 733 O O . ALA A 1 97 ? 11.264 6.596 0.844 1.00 89.94 97 ALA A O 1
ATOM 734 N N . ILE A 1 98 ? 9.163 6.722 1.626 1.00 91.88 98 ILE A N 1
ATOM 735 C CA . ILE A 1 98 ? 8.503 6.382 0.353 1.00 91.88 98 ILE A CA 1
ATOM 736 C C . ILE A 1 98 ? 8.820 7.422 -0.723 1.00 91.88 98 ILE A C 1
ATOM 738 O O . ILE A 1 98 ? 9.220 7.067 -1.834 1.00 91.88 98 ILE A O 1
ATOM 742 N N . VAL A 1 99 ? 8.689 8.707 -0.386 1.00 92.00 99 VAL A N 1
ATOM 743 C CA . VAL A 1 99 ? 8.954 9.803 -1.329 1.00 92.00 99 VAL A CA 1
ATOM 744 C C . VAL A 1 99 ? 10.440 9.904 -1.662 1.00 92.00 99 VAL A C 1
ATOM 746 O O . VAL A 1 99 ? 10.792 9.997 -2.835 1.00 92.00 99 VAL A O 1
ATOM 749 N N . SER A 1 100 ? 11.320 9.810 -0.660 1.00 91.31 100 SER A N 1
ATOM 750 C CA . SER A 1 100 ? 12.778 9.876 -0.861 1.00 91.31 100 SER A CA 1
ATOM 751 C C . SER A 1 100 ? 13.301 8.758 -1.765 1.00 91.31 100 SER A C 1
ATOM 753 O O . SER A 1 100 ? 14.285 8.953 -2.469 1.00 91.31 100 SER A O 1
ATOM 755 N N . ASN A 1 101 ? 12.632 7.600 -1.777 1.00 91.75 101 ASN A N 1
ATOM 756 C CA . ASN A 1 101 ? 12.986 6.459 -2.624 1.00 91.75 101 ASN A CA 1
ATOM 757 C C . ASN A 1 101 ? 12.182 6.393 -3.940 1.00 91.75 101 ASN A C 1
ATOM 759 O O . ASN A 1 101 ? 12.232 5.377 -4.632 1.00 91.75 101 ASN A O 1
ATOM 763 N N . ALA A 1 102 ? 11.460 7.462 -4.301 1.00 91.50 102 ALA A N 1
ATOM 764 C CA . ALA A 1 102 ? 10.687 7.591 -5.542 1.00 91.50 102 ALA A CA 1
ATOM 765 C C . ALA A 1 102 ? 9.551 6.558 -5.730 1.00 91.50 102 ALA A C 1
ATOM 767 O O . ALA A 1 102 ? 9.134 6.271 -6.856 1.00 91.50 102 ALA A O 1
ATOM 768 N N . TRP A 1 103 ? 9.007 6.024 -4.634 1.00 93.00 103 TRP A N 1
ATOM 769 C CA . TRP A 1 103 ? 7.885 5.074 -4.668 1.00 93.00 103 TRP A CA 1
ATOM 770 C C . TRP A 1 103 ? 6.513 5.731 -4.745 1.00 93.00 103 TRP A C 1
ATOM 772 O O . TRP A 1 103 ? 5.525 5.055 -5.026 1.00 93.00 103 TRP A O 1
ATOM 782 N N . GLY A 1 104 ? 6.436 7.038 -4.528 1.00 91.88 104 GLY A N 1
ATOM 783 C CA . GLY A 1 104 ? 5.163 7.731 -4.515 1.00 91.88 104 GLY A CA 1
ATOM 784 C C . GLY A 1 104 ? 5.289 9.230 -4.335 1.00 91.88 104 GLY A C 1
ATOM 785 O O . GLY A 1 104 ? 6.384 9.797 -4.360 1.00 91.88 104 GLY A O 1
ATOM 786 N N . LYS A 1 105 ? 4.137 9.862 -4.135 1.00 92.62 105 LYS A N 1
ATOM 787 C CA . LYS A 1 105 ? 3.995 11.289 -3.858 1.00 92.62 105 LYS A CA 1
ATOM 788 C C . LYS A 1 105 ? 3.305 11.482 -2.514 1.00 92.62 105 LYS A C 1
ATOM 790 O O . LYS A 1 105 ? 2.396 10.734 -2.158 1.00 92.62 105 LYS A O 1
ATOM 795 N N . LEU A 1 106 ? 3.760 12.480 -1.764 1.00 91.81 106 LEU A N 1
ATOM 796 C CA . LEU A 1 106 ? 3.105 12.878 -0.526 1.00 91.81 106 LEU A CA 1
ATOM 797 C C . LEU A 1 106 ? 1.881 13.727 -0.857 1.00 91.81 106 LEU A C 1
ATOM 799 O O . LEU A 1 106 ? 2.017 14.765 -1.498 1.00 91.81 106 LEU A O 1
ATOM 803 N N . GLU A 1 107 ? 0.728 13.312 -0.350 1.00 89.31 107 GLU A N 1
ATOM 804 C CA . GLU A 1 107 ? -0.500 14.097 -0.361 1.00 89.31 107 GLU A CA 1
ATOM 805 C C . GLU A 1 107 ? -0.820 14.582 1.057 1.00 89.31 107 GLU A C 1
ATOM 807 O O . GLU A 1 107 ? -0.220 14.154 2.047 1.00 89.31 107 GLU A O 1
ATOM 812 N N . THR A 1 108 ? -1.785 15.495 1.192 1.00 80.81 108 THR A N 1
ATOM 813 C CA . THR A 1 108 ? -2.070 16.157 2.480 1.00 80.81 108 THR A CA 1
ATOM 814 C C . THR A 1 108 ? -2.422 15.178 3.608 1.00 80.81 108 THR A C 1
ATOM 816 O O . THR A 1 108 ? -2.124 15.443 4.772 1.00 80.81 108 THR A O 1
ATOM 819 N N . ARG A 1 109 ? -3.082 14.054 3.295 1.00 82.38 109 ARG A N 1
ATOM 820 C CA . ARG A 1 109 ? -3.573 13.081 4.297 1.00 82.38 109 ARG A CA 1
ATOM 821 C C . ARG A 1 109 ? -3.089 11.649 4.088 1.00 82.38 109 ARG A C 1
ATOM 823 O O . ARG A 1 109 ? -3.231 10.835 4.997 1.00 82.38 109 ARG A O 1
ATOM 830 N N . HIS A 1 110 ? -2.534 11.346 2.926 1.00 87.12 110 HIS A N 1
ATOM 831 C CA . HIS A 1 110 ? -2.127 10.005 2.526 1.00 87.12 110 HIS A CA 1
ATOM 832 C C . HIS A 1 110 ? -0.853 10.083 1.688 1.00 87.12 110 HIS A C 1
ATOM 834 O O . HIS A 1 110 ? -0.351 11.164 1.385 1.00 87.12 110 HIS A O 1
ATOM 840 N N . VAL A 1 111 ? -0.318 8.927 1.326 1.00 92.31 111 VAL A N 1
ATOM 841 C CA . VAL A 1 111 ? 0.739 8.836 0.320 1.00 92.31 111 VAL A CA 1
ATOM 842 C C . VAL A 1 111 ? 0.182 8.092 -0.873 1.00 92.31 111 VAL A C 1
ATOM 844 O O . VAL A 1 111 ? -0.381 7.011 -0.709 1.00 92.31 111 VAL A O 1
ATOM 847 N N . LEU A 1 112 ? 0.332 8.681 -2.056 1.00 93.81 112 LEU A N 1
ATOM 848 C CA . LEU A 1 112 ? 0.028 8.021 -3.315 1.00 93.81 112 LEU A CA 1
ATOM 849 C C . LEU A 1 112 ? 1.248 7.193 -3.713 1.00 93.81 112 LEU A C 1
ATOM 851 O O . LEU A 1 112 ? 2.232 7.733 -4.218 1.00 93.81 112 LEU A O 1
ATOM 855 N N . VAL A 1 113 ? 1.200 5.892 -3.457 1.00 93.44 113 VAL A N 1
ATOM 856 C CA . VAL A 1 113 ? 2.205 4.927 -3.905 1.00 93.44 113 VAL A CA 1
ATOM 857 C C . VAL A 1 113 ? 1.872 4.505 -5.325 1.00 93.44 113 VAL A C 1
ATOM 859 O O . VAL A 1 113 ? 0.728 4.214 -5.658 1.00 93.44 113 VAL A O 1
ATOM 862 N N . PHE A 1 114 ? 2.865 4.477 -6.195 1.00 92.00 114 PHE A N 1
ATOM 863 C CA . PHE A 1 114 ? 2.642 4.044 -7.564 1.00 92.00 114 PHE A CA 1
ATOM 864 C C . PHE A 1 114 ? 2.355 2.541 -7.639 1.00 92.00 114 PHE A C 1
ATOM 866 O O . PHE A 1 114 ? 2.937 1.756 -6.895 1.00 92.00 114 PHE A O 1
ATOM 873 N N . LEU A 1 115 ? 1.519 2.133 -8.595 1.00 90.19 115 LEU A N 1
ATOM 874 C CA . LEU A 1 115 ? 1.213 0.718 -8.807 1.00 90.19 115 LEU A CA 1
ATOM 875 C C . LEU A 1 115 ? 2.475 -0.091 -9.157 1.00 90.19 115 LEU A C 1
ATOM 877 O O . LEU A 1 115 ? 3.325 0.420 -9.906 1.00 90.19 115 LEU A O 1
ATOM 881 N N . PRO A 1 116 ? 2.580 -1.342 -8.668 1.00 90.50 116 PRO A N 1
ATOM 882 C CA . PRO A 1 116 ? 3.695 -2.218 -8.988 1.00 90.50 116 PRO A CA 1
ATOM 883 C C . PRO A 1 116 ? 3.682 -2.596 -10.471 1.00 90.50 116 PRO A C 1
ATOM 885 O O . PRO A 1 116 ? 2.627 -2.677 -11.113 1.00 90.50 116 PRO A O 1
ATOM 888 N N . ARG A 1 117 ? 4.880 -2.799 -11.018 1.00 87.69 117 ARG A N 1
ATOM 889 C CA . ARG A 1 117 ? 5.108 -3.182 -12.419 1.00 87.69 117 ARG A CA 1
ATOM 890 C C . ARG A 1 117 ? 5.610 -4.613 -12.585 1.00 87.69 117 ARG A C 1
ATOM 892 O O . ARG A 1 117 ? 5.491 -5.152 -13.676 1.00 87.69 117 ARG A O 1
ATOM 899 N N . ASP A 1 118 ? 6.165 -5.186 -11.527 1.00 87.44 118 ASP A N 1
ATOM 900 C CA . ASP A 1 118 ? 6.725 -6.533 -11.468 1.00 87.44 118 ASP A CA 1
ATOM 901 C C . ASP A 1 118 ? 6.606 -7.077 -10.034 1.00 87.44 118 ASP A C 1
ATOM 903 O O . ASP A 1 118 ? 6.230 -6.343 -9.113 1.00 87.44 118 ASP A O 1
ATOM 907 N N . ASP A 1 119 ? 6.940 -8.352 -9.841 1.00 87.62 119 ASP A N 1
ATOM 908 C CA . ASP A 1 119 ? 6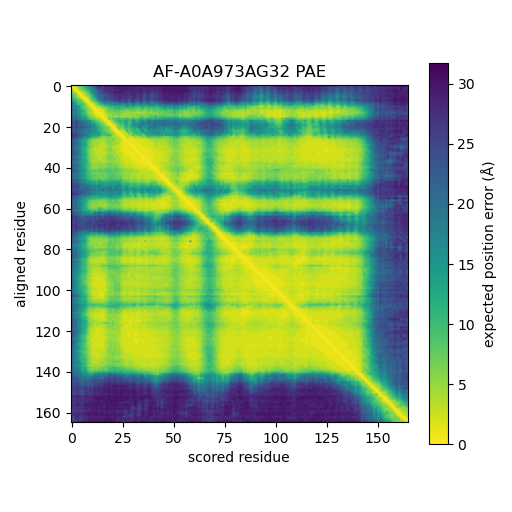.835 -9.035 -8.547 1.00 87.62 119 ASP A CA 1
ATOM 909 C C . ASP A 1 119 ? 7.728 -8.418 -7.459 1.00 87.62 119 ASP A C 1
ATOM 911 O O . ASP A 1 119 ? 7.357 -8.391 -6.285 1.00 87.62 119 ASP A O 1
ATOM 915 N N . ALA A 1 120 ? 8.889 -7.861 -7.819 1.00 88.69 120 ALA A N 1
ATOM 916 C CA . ALA A 1 120 ? 9.756 -7.201 -6.847 1.00 88.69 120 ALA A CA 1
ATOM 917 C C . ALA A 1 120 ? 9.116 -5.900 -6.336 1.00 88.69 120 ALA A C 1
ATOM 919 O O . ALA A 1 120 ? 9.177 -5.595 -5.142 1.00 88.69 120 ALA A O 1
ATOM 920 N N . GLU A 1 121 ? 8.452 -5.144 -7.215 1.00 91.31 121 GLU A N 1
ATOM 921 C CA . GLU A 1 121 ? 7.660 -3.984 -6.813 1.00 91.31 121 GLU A CA 1
ATOM 922 C C . GLU A 1 121 ? 6.419 -4.372 -6.005 1.00 91.31 121 GLU A C 1
ATOM 924 O O . GLU A 1 121 ? 6.032 -3.608 -5.117 1.00 91.31 121 GLU A O 1
ATOM 929 N N . VAL A 1 122 ? 5.811 -5.537 -6.270 1.00 90.81 122 VAL A N 1
ATOM 930 C CA . VAL A 1 122 ? 4.709 -6.069 -5.449 1.00 90.81 122 VAL A CA 1
ATOM 931 C C . VAL A 1 122 ? 5.171 -6.250 -4.013 1.00 90.81 122 VAL A C 1
ATOM 933 O O . VAL A 1 122 ? 4.486 -5.778 -3.110 1.00 90.81 122 VAL A O 1
ATOM 936 N N . GLU A 1 123 ? 6.345 -6.842 -3.783 1.00 92.19 123 GLU A N 1
ATOM 937 C CA . GLU A 1 123 ? 6.877 -7.012 -2.425 1.00 92.19 123 GLU A CA 1
ATOM 938 C C . GLU A 1 123 ? 7.099 -5.676 -1.712 1.00 92.19 123 GLU A C 1
ATOM 940 O O . GLU A 1 123 ? 6.803 -5.536 -0.522 1.00 92.19 123 GLU A O 1
ATOM 945 N N . VAL A 1 124 ? 7.574 -4.659 -2.432 1.00 91.62 124 VAL A N 1
ATOM 946 C CA . VAL A 1 124 ? 7.763 -3.323 -1.857 1.00 91.62 124 VAL A CA 1
ATOM 947 C C . VAL A 1 124 ? 6.422 -2.668 -1.523 1.00 91.62 124 VAL A C 1
ATOM 949 O O . VAL A 1 124 ? 6.241 -2.189 -0.400 1.00 91.62 124 VAL A O 1
ATOM 952 N N . CYS A 1 125 ? 5.466 -2.678 -2.455 1.00 92.81 125 CYS A N 1
ATOM 953 C CA . CYS A 1 125 ? 4.124 -2.135 -2.229 1.00 92.81 125 CYS A CA 1
ATOM 954 C C . CYS A 1 125 ? 3.424 -2.861 -1.075 1.00 92.81 125 CYS A C 1
ATOM 956 O O . CYS A 1 125 ? 2.839 -2.223 -0.198 1.00 92.81 125 CYS A O 1
ATOM 958 N N . TRP A 1 126 ? 3.547 -4.187 -1.030 1.00 93.88 126 TRP A N 1
ATOM 959 C CA . TRP A 1 126 ? 3.009 -5.025 0.030 1.00 93.88 126 TRP A CA 1
ATOM 960 C C . TRP A 1 126 ? 3.630 -4.708 1.387 1.00 93.88 126 TRP A C 1
ATOM 962 O O . TRP A 1 126 ? 2.912 -4.602 2.378 1.00 93.88 126 TRP A O 1
ATOM 972 N N . ARG A 1 127 ? 4.946 -4.484 1.452 1.00 92.62 127 ARG A N 1
ATOM 973 C CA . ARG A 1 127 ? 5.628 -4.087 2.690 1.00 92.62 127 ARG A CA 1
ATOM 974 C C . ARG A 1 127 ? 5.132 -2.741 3.216 1.00 92.62 127 ARG A C 1
ATOM 976 O O . ARG A 1 127 ? 4.944 -2.600 4.423 1.00 92.62 127 ARG A O 1
ATOM 983 N N . ILE A 1 128 ? 4.894 -1.771 2.330 1.00 92.75 128 ILE A N 1
ATOM 984 C CA . ILE A 1 128 ? 4.316 -0.469 2.700 1.00 92.75 128 ILE A CA 1
ATOM 985 C C . ILE A 1 128 ? 2.890 -0.652 3.241 1.00 92.75 128 ILE A C 1
ATOM 987 O O . ILE A 1 128 ? 2.561 -0.130 4.307 1.00 92.75 128 ILE A O 1
ATOM 991 N N . LEU A 1 129 ? 2.055 -1.410 2.524 1.00 92.88 129 LEU A N 1
ATOM 992 C CA . LEU A 1 129 ? 0.670 -1.689 2.910 1.00 92.88 129 LEU A CA 1
ATOM 993 C C . LEU A 1 129 ? 0.581 -2.450 4.233 1.00 92.88 129 LEU A C 1
ATOM 995 O O . LEU A 1 129 ? -0.207 -2.076 5.094 1.00 92.88 129 LEU A O 1
ATOM 999 N N . SER A 1 130 ? 1.421 -3.465 4.424 1.00 91.00 130 SER A N 1
ATOM 1000 C CA . SER A 1 130 ? 1.471 -4.267 5.650 1.00 91.00 130 SER A CA 1
ATOM 1001 C C . SER A 1 130 ? 1.823 -3.406 6.859 1.00 91.00 130 SER A C 1
ATOM 1003 O O . SER A 1 130 ? 1.184 -3.517 7.900 1.00 91.00 130 SER A O 1
ATOM 1005 N N . LEU A 1 131 ? 2.780 -2.483 6.710 1.00 90.44 131 LEU A N 1
ATOM 1006 C CA . LEU A 1 131 ? 3.153 -1.554 7.777 1.00 90.44 131 LEU A CA 1
ATOM 1007 C C . LEU A 1 131 ? 1.994 -0.617 8.151 1.00 90.44 131 LEU A C 1
ATOM 1009 O O . LEU A 1 131 ? 1.713 -0.411 9.333 1.00 90.44 131 LEU A O 1
ATOM 1013 N N . ALA A 1 132 ? 1.301 -0.066 7.151 1.00 90.38 132 ALA A N 1
ATOM 1014 C CA . ALA A 1 132 ? 0.112 0.754 7.373 1.00 90.38 132 ALA A CA 1
ATOM 1015 C C . ALA A 1 132 ? -1.013 -0.047 8.050 1.00 90.38 132 ALA A C 1
ATOM 101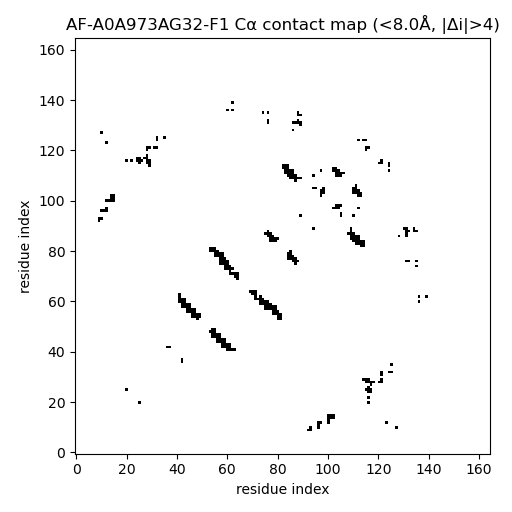7 O O . ALA A 1 132 ? -1.638 0.434 8.997 1.00 90.38 132 ALA A O 1
ATOM 1018 N N . TYR A 1 133 ? -1.235 -1.282 7.600 1.00 89.88 133 TYR A N 1
ATOM 1019 C CA . TYR A 1 133 ? -2.243 -2.193 8.129 1.00 89.88 133 TYR A CA 1
ATOM 1020 C C . TYR A 1 133 ? -1.978 -2.554 9.597 1.00 89.88 133 TYR A C 1
ATOM 1022 O O . TYR A 1 133 ? -2.870 -2.402 10.437 1.00 89.88 133 TYR A O 1
ATOM 1030 N N . GLU A 1 134 ? -0.751 -2.977 9.928 1.00 88.38 134 GLU A N 1
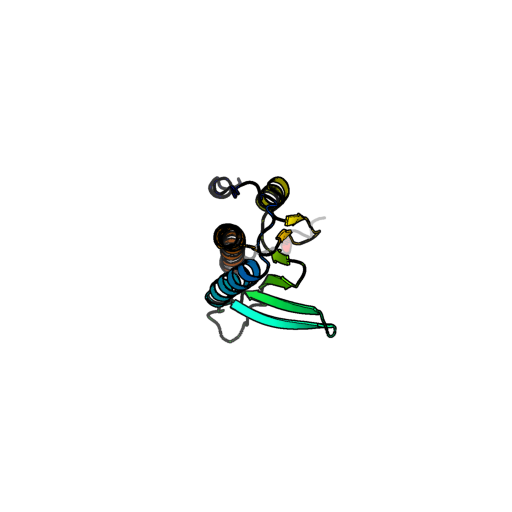ATOM 1031 C CA . GLU A 1 134 ? -0.326 -3.282 11.300 1.00 88.38 134 GLU A CA 1
ATOM 1032 C C . GLU A 1 134 ? -0.584 -2.079 12.208 1.00 88.38 134 GLU A C 1
ATOM 1034 O O . GLU A 1 134 ? -1.238 -2.199 13.245 1.00 88.38 134 GLU A O 1
ATOM 1039 N N . ARG A 1 135 ? -0.170 -0.887 11.769 1.00 85.94 135 ARG A N 1
ATOM 1040 C CA . ARG A 1 135 ? -0.306 0.338 12.557 1.00 85.94 135 ARG A CA 1
ATOM 1041 C C . ARG A 1 135 ? -1.758 0.751 12.773 1.00 85.94 135 ARG A C 1
ATOM 1043 O O . ARG A 1 135 ? -2.131 1.130 13.883 1.00 85.94 135 ARG A O 1
ATOM 1050 N N . LEU A 1 136 ? -2.603 0.678 11.747 1.00 86.31 136 LEU A N 1
ATOM 1051 C CA . LEU A 1 136 ? -4.031 0.975 11.891 1.00 86.31 136 LEU A CA 1
ATOM 1052 C C . LEU A 1 136 ? -4.729 -0.044 12.800 1.00 86.31 136 LEU A C 1
ATOM 1054 O O . LEU A 1 136 ? -5.571 0.339 13.615 1.00 86.31 136 LEU A O 1
ATOM 1058 N N . THR A 1 137 ? -4.334 -1.314 12.727 1.00 84.94 137 THR A N 1
ATOM 1059 C CA . THR A 1 137 ? -4.833 -2.381 13.605 1.00 84.94 137 THR A CA 1
ATOM 1060 C C . THR A 1 137 ? -4.406 -2.156 15.061 1.00 84.94 137 THR A C 1
ATOM 1062 O O . THR A 1 137 ? -5.216 -2.282 15.988 1.00 84.94 137 THR A O 1
ATOM 1065 N N . GLU A 1 138 ? -3.157 -1.748 15.293 1.00 83.75 138 GLU A N 1
ATOM 1066 C CA . GLU A 1 138 ? -2.649 -1.348 16.609 1.00 83.75 138 GLU A CA 1
ATOM 1067 C C . GLU A 1 138 ? -3.378 -0.121 17.159 1.00 83.75 138 GLU A C 1
ATOM 1069 O O . GLU A 1 138 ? -3.805 -0.123 18.311 1.00 83.75 138 GLU A O 1
ATOM 1074 N N . LEU A 1 139 ? -3.598 0.913 16.344 1.00 79.75 139 LEU A N 1
ATOM 1075 C CA . LEU A 1 139 ? -4.348 2.101 16.758 1.00 79.75 139 LEU A CA 1
ATOM 1076 C C . LEU A 1 139 ? -5.795 1.752 17.117 1.00 79.75 139 LEU A C 1
ATOM 1078 O O . LEU A 1 139 ? -6.312 2.204 18.142 1.00 79.75 139 LEU A O 1
ATOM 1082 N N . ALA A 1 140 ? -6.440 0.904 16.318 1.00 76.31 140 ALA A N 1
ATOM 1083 C CA . ALA A 1 140 ? -7.804 0.468 16.570 1.00 76.31 140 ALA A CA 1
ATOM 1084 C C . ALA A 1 140 ? -7.926 -0.402 17.832 1.00 76.31 140 ALA A C 1
ATOM 1086 O O . ALA A 1 140 ? -8.898 -0.281 18.584 1.00 76.31 140 ALA A O 1
ATOM 1087 N N . SER A 1 141 ? -6.938 -1.258 18.100 1.00 73.94 141 SER A N 1
ATOM 1088 C CA . SER A 1 141 ? -6.893 -2.091 19.308 1.00 73.94 141 SER A CA 1
ATOM 1089 C C . SER A 1 141 ? -6.469 -1.301 20.558 1.00 73.94 141 SER A C 1
ATOM 1091 O O . SER A 1 141 ? -7.037 -1.497 21.635 1.00 73.94 141 SER A O 1
ATOM 1093 N N . GLY A 1 142 ? -5.549 -0.344 20.427 1.00 63.91 142 GLY A N 1
ATOM 1094 C CA . GLY A 1 142 ? -5.099 0.564 21.484 1.00 63.91 142 GLY A CA 1
ATOM 1095 C C . GLY A 1 142 ? -6.179 1.556 21.926 1.00 63.91 142 GLY A C 1
ATOM 1096 O O . GLY A 1 142 ? -6.374 1.755 23.127 1.00 63.91 142 GLY A O 1
ATOM 1097 N N . ALA A 1 143 ? -6.968 2.091 20.988 1.00 57.00 143 ALA A N 1
ATOM 1098 C CA . ALA A 1 143 ? -8.128 2.938 21.282 1.00 57.00 143 ALA A CA 1
ATOM 1099 C C . ALA A 1 143 ? -9.220 2.210 22.094 1.00 57.00 143 ALA A C 1
ATOM 1101 O O . ALA A 1 143 ? -9.966 2.839 22.850 1.00 57.00 143 ALA A O 1
ATOM 1102 N N . ARG A 1 144 ? -9.313 0.873 21.989 1.00 52.94 144 ARG A N 1
ATOM 1103 C CA . ARG A 1 144 ? -10.192 0.065 22.856 1.00 52.94 144 ARG A CA 1
ATOM 1104 C C . ARG A 1 144 ? -9.669 -0.002 24.291 1.00 52.94 144 ARG A C 1
ATOM 1106 O O . ARG A 1 144 ? -10.475 0.049 25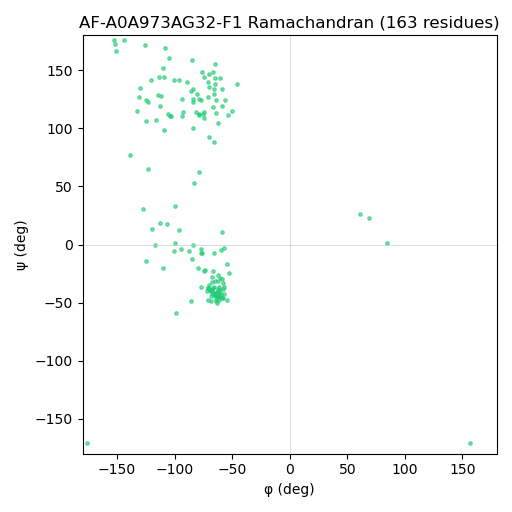.216 1.00 52.94 144 ARG A O 1
ATOM 1113 N N . ARG A 1 145 ? -8.347 -0.075 24.486 1.00 47.41 145 ARG A N 1
ATOM 1114 C CA . ARG A 1 145 ? -7.726 -0.144 25.822 1.00 47.41 145 ARG A CA 1
ATOM 1115 C C . ARG A 1 145 ? -7.823 1.183 26.576 1.00 47.41 145 ARG A C 1
ATOM 1117 O O . ARG A 1 145 ? -8.106 1.172 27.768 1.00 47.41 145 ARG A O 1
ATOM 1124 N N . THR A 1 146 ? -7.685 2.323 25.899 1.00 48.62 146 THR A N 1
ATOM 1125 C CA . THR A 1 146 ? -7.826 3.651 26.533 1.00 48.62 146 THR A CA 1
ATOM 1126 C C . THR A 1 146 ? -9.273 4.026 26.858 1.00 48.62 146 THR A C 1
ATOM 1128 O O . THR A 1 146 ? -9.505 4.826 27.761 1.00 48.62 146 THR A O 1
ATOM 1131 N N . ARG A 1 147 ? -10.268 3.422 26.192 1.00 48.66 147 ARG A N 1
ATOM 1132 C CA . ARG A 1 147 ? -11.692 3.587 26.546 1.00 48.66 147 ARG A CA 1
ATOM 1133 C C . ARG A 1 147 ? -12.137 2.781 27.766 1.00 48.66 147 ARG A C 1
ATOM 1135 O O . ARG A 1 147 ? -13.251 3.001 28.237 1.00 48.66 147 ARG A O 1
ATOM 1142 N N . ALA A 1 148 ? -11.292 1.906 28.308 1.00 42.12 148 ALA A N 1
ATOM 1143 C CA . ALA A 1 148 ? -11.528 1.233 29.582 1.00 42.12 148 ALA A CA 1
ATOM 1144 C C . ALA A 1 148 ? -11.110 2.128 30.766 1.00 42.12 148 ALA A C 1
ATOM 1146 O O . ALA A 1 148 ? -10.345 1.722 31.636 1.00 42.12 148 ALA A O 1
ATOM 1147 N N . ILE A 1 149 ? -11.610 3.365 30.815 1.00 44.41 149 ILE A N 1
ATOM 1148 C CA . ILE A 1 149 ? -11.591 4.130 32.063 1.00 44.41 149 ILE A CA 1
ATOM 1149 C C . ILE A 1 149 ? -12.700 3.532 32.928 1.00 44.41 149 ILE A C 1
ATOM 1151 O O . ILE A 1 149 ? -13.881 3.611 32.584 1.00 44.41 149 ILE A O 1
ATOM 1155 N N . SER A 1 150 ? -12.300 2.884 34.022 1.00 47.53 150 SER A N 1
ATOM 1156 C CA . SER A 1 150 ? -13.204 2.381 35.057 1.00 47.53 150 SER A CA 1
ATOM 1157 C C . SER A 1 150 ? -14.251 3.451 35.420 1.00 47.53 150 SER A C 1
ATOM 1159 O O . SER A 1 150 ? -13.875 4.614 35.597 1.00 47.53 150 SER A O 1
ATOM 1161 N N . PRO A 1 151 ? -15.542 3.102 35.602 1.00 52.22 151 PRO A N 1
ATOM 1162 C CA . PRO A 1 151 ? -16.569 4.038 36.079 1.00 52.22 151 PRO A CA 1
ATOM 1163 C C . PRO A 1 151 ? -16.204 4.731 37.403 1.00 52.22 151 PRO A C 1
ATOM 1165 O O . PRO A 1 151 ? -16.778 5.765 37.735 1.00 52.22 151 PRO A O 1
ATOM 1168 N N . TRP A 1 152 ? -15.227 4.181 38.131 1.00 52.97 152 TRP A N 1
ATOM 1169 C CA . TRP A 1 152 ? -14.716 4.674 39.407 1.00 52.97 152 TRP A CA 1
ATOM 1170 C C . TRP A 1 152 ? -13.583 5.705 39.289 1.00 52.97 152 TRP A C 1
ATOM 1172 O O . TRP A 1 152 ? -13.177 6.272 40.295 1.00 52.97 152 TRP A O 1
ATOM 1182 N N . ALA A 1 153 ? -13.080 5.988 38.083 1.00 50.03 153 ALA A N 1
ATOM 1183 C CA . ALA A 1 153 ? -11.992 6.943 37.849 1.00 50.03 153 ALA A CA 1
ATOM 1184 C C . ALA A 1 153 ? -12.489 8.319 37.361 1.00 50.03 153 ALA A C 1
ATOM 1186 O O . ALA A 1 153 ? -11.820 8.994 36.578 1.00 50.03 153 ALA A O 1
ATOM 1187 N N . ARG A 1 154 ? -13.669 8.762 37.815 1.00 49.00 154 ARG A N 1
ATOM 1188 C CA . ARG A 1 154 ? -14.015 10.189 37.753 1.00 49.00 154 ARG A CA 1
ATOM 1189 C C . ARG A 1 154 ? -13.416 10.866 38.984 1.00 49.00 154 ARG A C 1
ATOM 1191 O O . ARG A 1 154 ? -13.735 10.429 40.090 1.00 49.00 154 ARG A O 1
ATOM 1198 N N . PRO A 1 155 ? -12.598 11.926 38.851 1.00 45.94 155 PRO A N 1
ATOM 1199 C CA . PRO A 1 155 ? -12.257 12.732 40.009 1.00 45.94 155 PRO A CA 1
ATOM 1200 C C . PRO A 1 155 ? -13.564 13.276 40.589 1.00 45.94 155 PRO A C 1
ATOM 1202 O O . PRO A 1 155 ? -14.337 13.948 39.901 1.00 45.94 155 PRO A O 1
ATOM 1205 N N . TYR A 1 156 ? -13.836 12.919 41.842 1.00 45.94 156 TYR A N 1
ATOM 1206 C CA . TYR A 1 156 ? -14.956 13.431 42.615 1.00 45.94 156 TYR A CA 1
ATOM 1207 C C . TYR A 1 156 ? -14.700 14.925 42.838 1.00 45.94 156 TYR A C 1
ATOM 1209 O O . TYR A 1 156 ? -14.032 15.331 43.788 1.00 45.94 156 TYR A O 1
ATOM 1217 N N . PHE A 1 157 ? -15.147 15.758 41.899 1.00 44.91 157 PHE A N 1
ATOM 1218 C CA . PHE A 1 157 ? -15.082 17.206 42.036 1.00 44.91 157 PHE A CA 1
ATOM 1219 C C . PHE A 1 157 ? -16.094 17.605 43.115 1.00 44.91 157 PHE A C 1
ATOM 1221 O O . PHE A 1 157 ? -17.286 17.772 42.858 1.00 44.91 157 PHE A O 1
ATOM 1228 N N . SER A 1 158 ? -15.621 17.688 44.358 1.00 41.69 158 SER A N 1
ATOM 1229 C CA . SER A 1 158 ? -16.411 18.178 45.481 1.00 41.69 158 SER A CA 1
ATOM 1230 C C . SER A 1 158 ? -16.765 19.645 45.231 1.00 41.69 158 SER A C 1
ATOM 1232 O O . SER A 1 158 ? -15.893 20.513 45.226 1.00 41.69 158 SER A O 1
ATOM 1234 N N . ARG A 1 159 ? -18.058 19.923 45.029 1.00 47.12 159 ARG A N 1
ATOM 1235 C CA . ARG A 1 159 ? -18.636 21.262 44.793 1.00 47.12 159 ARG A CA 1
ATOM 1236 C C . ARG A 1 159 ? -18.407 22.272 45.932 1.00 47.12 159 ARG A C 1
ATOM 1238 O O . ARG A 1 159 ? -18.736 23.438 45.774 1.00 47.12 159 ARG A O 1
ATOM 1245 N N . SER A 1 160 ? -17.819 21.861 47.051 1.00 50.59 160 SER A N 1
ATOM 1246 C CA . SER A 1 160 ? -17.604 22.685 48.248 1.00 50.59 160 SER A CA 1
ATOM 1247 C C . SER A 1 160 ? -16.345 23.569 48.233 1.00 50.59 160 SER A C 1
ATOM 1249 O O . SER A 1 160 ? -16.134 24.308 49.186 1.00 50.59 160 SER A O 1
ATOM 1251 N N . LYS A 1 161 ? -15.520 23.555 47.173 1.00 45.03 161 LYS A N 1
ATOM 1252 C CA . LYS A 1 161 ? -14.335 24.440 47.053 1.00 45.03 161 LYS A CA 1
ATOM 1253 C C . LYS A 1 161 ? -14.526 25.688 46.174 1.00 45.03 161 LYS A C 1
ATOM 1255 O O . LYS A 1 161 ? -13.586 26.457 46.030 1.00 45.03 161 LYS A O 1
ATOM 1260 N N . LEU A 1 162 ? -15.717 25.916 45.612 1.00 42.25 162 LEU A N 1
ATOM 1261 C CA . LEU A 1 162 ? -16.011 27.064 44.731 1.00 42.25 162 LEU A CA 1
ATOM 1262 C C . LEU A 1 162 ? -16.891 28.155 45.378 1.00 42.25 162 LEU A C 1
ATOM 1264 O O . LEU A 1 162 ? -17.460 28.972 44.669 1.00 42.25 162 LEU A O 1
ATOM 1268 N N . GLN A 1 163 ? -17.009 28.186 46.710 1.00 45.31 163 GLN A N 1
ATOM 1269 C CA . GLN A 1 163 ? -17.777 29.213 47.443 1.00 45.31 163 GLN A CA 1
ATOM 1270 C C . GLN A 1 163 ? -16.908 30.153 48.304 1.00 45.31 163 GLN A C 1
ATOM 1272 O O . GLN A 1 163 ? -17.424 30.793 49.213 1.00 45.31 163 GLN A O 1
ATOM 1277 N N . GLN A 1 164 ? -15.598 30.241 48.051 1.00 46.84 164 GLN A N 1
ATOM 1278 C CA . GLN A 1 164 ? -14.697 31.148 48.788 1.00 46.84 164 GLN A CA 1
ATOM 1279 C C . GLN A 1 164 ? -13.848 32.063 47.888 1.00 46.84 164 GLN A C 1
ATOM 1281 O O . GLN A 1 164 ? -12.744 32.442 48.270 1.00 46.84 164 GLN A O 1
ATOM 1286 N N . LEU A 1 165 ? -14.362 32.443 46.716 1.00 38.44 165 LEU A N 1
ATOM 1287 C CA . LEU A 1 165 ? -13.865 33.603 45.968 1.00 38.44 165 LEU A CA 1
ATOM 1288 C C . LEU A 1 165 ? -15.034 34.505 45.589 1.00 38.44 165 LEU A C 1
ATOM 1290 O O . LEU A 1 165 ? -16.031 33.951 45.073 1.00 38.44 165 LEU A O 1
#

Sequence (165 aa):
MATAADQVRRLMLPPRIQAKIAPSDGCLARLALADRIADLPGIVTVDKVIDKNHFSVNVFLQLDSGSPKRQATPIHFCSINHDGLEIFGLVDADKAAIVSNAWGKLETRHVLVFLPRDDAEVEVCWRILSLAYERLTELASGARRTRAISPWARPYFSRSKLQQL

Nearest PDB structures (foldseek):
  2w9j-assembly1_A  TM=3.869E-01  e=5.422E-01  Schizosaccharomyces pombe
  7enc-assembly1_c  TM=4.132E-01  e=3.305E+00  Homo sapiens
  8gxs-assembly1_c  TM=4.132E-01  e=3.305E+00  Homo sapiens
  6grf-assembly3_C  TM=1.964E-01  e=5.422E-01  Arabidopsis thaliana

Foldseek 3Di:
DDDPPVPPDQDADAADDPDDADQVQLVVLLVVLVVVLVPDPQKDWDWDDPDPPKIKIWIWHFDDDPDPPDRDDTHGAWMQIPAAIWGAQDDPSNLCNCVVSVQFDDDPGTTGGHRDRHNVSSVSVVVSSVVSVVRVVCVVVVVVVVVPPDPPPDPPPDPVPPPPD

Radius of gyration: 21.02 Å; Cα contacts (8 Å, |Δi|>4): 202; chains: 1; bounding box: 40×46×69 Å

Solvent-accessible surface area (backbone atoms only — not comparable to full-atom values): 9839 Å² total; per-residue (Å²): 134,85,67,80,77,82,72,78,79,76,64,84,70,74,71,57,76,92,70,94,70,63,75,69,47,23,51,54,18,42,49,57,44,50,52,57,56,69,71,39,85,47,60,47,79,45,82,40,78,78,50,102,87,39,61,31,39,38,34,26,42,42,66,86,48,98,44,97,88,48,83,53,78,65,41,74,39,37,32,47,40,90,84,17,34,39,40,28,66,65,53,71,71,45,51,50,39,39,39,76,25,60,44,35,46,82,51,100,81,37,33,38,32,53,70,31,53,35,67,71,41,27,55,52,53,47,53,54,51,49,53,20,49,53,46,46,52,48,51,59,54,48,56,55,60,69,67,65,64,58,91,81,73,60,82,82,77,68,79,83,76,75,81,83,122

pLDDT: mean 75.16, std 17.9, range [34.78, 93.88]

Secondary structure (DSSP, 8-state):
---GGGGS--------------HHHHHHHHHHHHHHHHTSTTEEEEEEEEETTEEEEEEEE----SSTT--PPPEEEEEEETTEEEE-S--HHHHHHHHHTTSEEE-SSSEEEPPPSSHHHHHHHHHHHHHHHHHHHHHHHHHHHHT---TT-S----GGGSS--

Mean predicted aligned error: 12.06 Å